Protein AF-A0A2M8P7I9-F1 (afdb_monomer_lite)

pLDDT: mean 74.94, std 17.81, range [36.69, 91.44]

Secondary structure (DSSP, 8-state):
--------------------EEE-TTSPPPEEESSSSSSSPEEEE--GGGGGS-BEEEEE-TTSSEEEEEESGGGTT-EEEGGGEEETT--GGGSEEPPGGGSP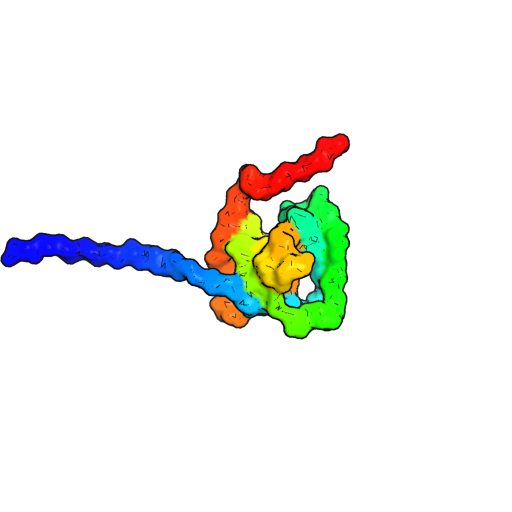P----

Sequence (109 aa):
RGEDGQDFREERRLEVSEPACQLRGDQPNPTLYDGPGTNYNALDVLDVSQRGAIYSPDRRDVSAQWVRLNAPEAHRGKWLSASALVCGGFTPDKLRSIEREQIPPTLNA

Radius of gyration: 17.28 Å; chains: 1; bounding box: 46×31×59 Å

Organism: NCBI:txid2364210

Foldseek 3Di:
DDDDPPPPPPPCLPLDDQFWKFFDPPDAFWFKFLFDDDQTDGDDTHDPVRRPFTWGFQEAAPVLQKTATCPPVVRHNIITGQVRIDTDVDRSVSHHHDYPVNTDDPPDD

Structure (mmCIF, N/CA/C/O backbone):
data_AF-A0A2M8P7I9-F1
#
_entry.id   AF-A0A2M8P7I9-F1
#
loop_
_atom_site.group_PDB
_atom_site.id
_atom_site.type_symbol
_atom_site.label_atom_id
_atom_site.label_alt_id
_atom_site.label_comp_id
_atom_site.label_asym_id
_atom_site.label_entity_id
_atom_site.label_seq_id
_atom_site.pdbx_PDB_ins_code
_atom_site.Cartn_x
_atom_site.Cartn_y
_atom_site.Cartn_z
_atom_site.occupancy
_atom_site.B_iso_or_equiv
_atom_site.auth_seq_id
_atom_site.auth_comp_id
_atom_site.auth_asym_id
_atom_site.auth_atom_id
_atom_site.pdbx_PDB_model_num
ATOM 1 N N . ARG A 1 1 ? -27.680 11.847 47.009 1.00 46.75 1 ARG A N 1
ATOM 2 C CA . ARG A 1 1 ? -27.520 12.759 45.856 1.00 46.75 1 ARG A CA 1
ATOM 3 C C . ARG A 1 1 ? -26.026 13.027 45.727 1.00 46.75 1 ARG A C 1
ATOM 5 O O . ARG A 1 1 ? -25.555 13.952 46.359 1.00 46.75 1 ARG A O 1
ATOM 12 N N . GLY A 1 2 ? -25.317 12.131 45.042 1.00 39.50 2 GLY A N 1
ATOM 13 C CA . GLY A 1 2 ? -23.975 12.339 44.484 1.00 39.50 2 GLY A CA 1
ATOM 14 C C . GLY A 1 2 ? -24.149 12.164 42.972 1.00 39.50 2 GLY A C 1
ATOM 15 O O . GLY A 1 2 ? -24.943 11.315 42.567 1.00 39.50 2 GLY A O 1
ATOM 16 N N . GLU A 1 3 ? -23.822 13.167 42.168 1.00 45.88 3 GLU A N 1
ATOM 17 C CA . GLU A 1 3 ? -22.468 13.521 41.711 1.00 45.88 3 GLU A CA 1
ATOM 18 C C . GLU A 1 3 ? -22.027 12.585 40.578 1.00 45.88 3 GLU A C 1
ATOM 20 O O . GLU A 1 3 ? -21.831 11.387 40.756 1.00 45.88 3 GLU A O 1
ATOM 25 N N . ASP A 1 4 ? -21.976 13.209 39.398 1.00 46.97 4 ASP A N 1
ATOM 26 C CA . ASP A 1 4 ? -21.163 12.854 38.240 1.00 46.97 4 ASP A CA 1
ATOM 27 C C . ASP A 1 4 ? -21.539 11.602 37.446 1.00 46.97 4 ASP A C 1
ATOM 29 O O . ASP A 1 4 ? -20.774 10.658 37.276 1.00 46.97 4 ASP A O 1
ATOM 33 N N . GLY A 1 5 ? -22.694 11.708 36.782 1.00 44.00 5 GLY A N 1
ATOM 34 C CA . GLY A 1 5 ? -22.953 11.065 35.490 1.00 44.00 5 GLY A CA 1
ATOM 35 C C . GLY A 1 5 ? -22.124 11.694 34.365 1.00 44.00 5 GLY A C 1
ATOM 36 O O . GLY A 1 5 ? -22.679 12.151 33.366 1.00 44.00 5 GLY A O 1
ATOM 37 N N . GLN A 1 6 ? -20.802 11.758 34.536 1.00 45.22 6 GLN A N 1
ATOM 38 C CA . GLN A 1 6 ? -19.899 11.939 33.409 1.00 45.22 6 GLN A CA 1
ATOM 39 C C . GLN A 1 6 ? -19.873 10.605 32.677 1.00 45.22 6 GLN A C 1
ATOM 41 O O . GLN A 1 6 ? -19.114 9.696 33.002 1.00 45.22 6 GLN A O 1
ATOM 46 N N . ASP A 1 7 ? -20.788 10.493 31.717 1.00 44.19 7 ASP A N 1
ATOM 47 C CA . ASP A 1 7 ? -20.676 9.591 30.587 1.00 44.19 7 ASP A CA 1
ATOM 48 C C . ASP A 1 7 ? -19.282 9.846 30.007 1.00 44.19 7 ASP A C 1
ATOM 50 O O . ASP A 1 7 ? -19.049 10.817 29.279 1.00 44.19 7 ASP A O 1
ATOM 54 N N . PHE A 1 8 ? -18.318 9.023 30.420 1.00 42.69 8 PHE A N 1
ATOM 55 C CA . PHE A 1 8 ? -17.066 8.873 29.716 1.00 42.69 8 PHE A CA 1
ATOM 56 C C . PHE A 1 8 ? -17.477 8.376 28.335 1.00 42.69 8 PHE A C 1
ATOM 58 O O . PHE A 1 8 ? -17.550 7.179 28.061 1.00 42.69 8 PHE A O 1
ATOM 65 N N . ARG A 1 9 ? -17.737 9.335 27.443 1.00 44.12 9 ARG A N 1
ATOM 66 C CA . ARG A 1 9 ? -17.493 9.235 26.014 1.00 44.12 9 ARG A CA 1
ATOM 67 C C . ARG A 1 9 ? -15.987 9.038 25.879 1.00 44.12 9 ARG A C 1
ATOM 69 O O . ARG A 1 9 ? -15.249 9.883 25.393 1.00 44.12 9 ARG A O 1
ATOM 76 N N . GLU A 1 10 ? -15.529 7.899 26.378 1.00 42.00 10 GLU A N 1
ATOM 77 C CA . GLU A 1 10 ? -14.373 7.216 25.879 1.00 42.00 10 GLU A CA 1
ATOM 78 C C . GLU A 1 10 ? -14.768 6.982 24.430 1.00 42.00 10 GLU A C 1
ATOM 80 O O . GLU A 1 10 ? -15.523 6.070 24.080 1.00 42.00 10 GLU A O 1
ATOM 85 N N . GLU A 1 11 ? -14.381 7.938 23.589 1.00 38.34 11 GLU A N 1
ATOM 86 C CA . GLU A 1 11 ? -14.095 7.684 22.204 1.00 38.34 11 GLU A CA 1
ATOM 87 C C . GLU A 1 11 ? -13.212 6.444 22.245 1.00 38.34 11 GLU A C 1
ATOM 89 O O . GLU A 1 11 ? -11.989 6.531 22.343 1.00 38.34 11 GLU A O 1
ATOM 94 N N . ARG A 1 12 ? -13.843 5.262 22.199 1.00 41.03 12 ARG A N 1
ATOM 95 C CA . ARG A 1 12 ? -13.253 4.048 21.674 1.00 41.03 12 ARG A CA 1
ATOM 96 C C . ARG A 1 12 ? -12.968 4.391 20.226 1.00 41.03 12 ARG A C 1
ATOM 98 O O . ARG A 1 12 ? -13.660 3.965 19.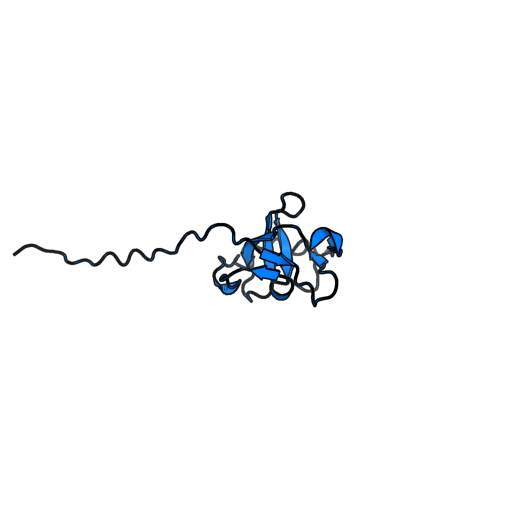302 1.00 41.03 12 ARG A O 1
ATOM 105 N N . ARG A 1 13 ? -11.945 5.222 20.043 1.00 44.12 13 ARG A N 1
ATOM 106 C CA . ARG A 1 13 ? -11.091 5.312 18.888 1.00 44.12 13 ARG A CA 1
ATOM 107 C C . ARG A 1 13 ? -10.441 3.953 18.879 1.00 44.12 13 ARG A C 1
ATOM 109 O O . ARG A 1 13 ? -9.375 3.738 19.434 1.00 44.12 13 ARG A O 1
ATOM 116 N N . LEU A 1 14 ? -11.257 3.021 18.419 1.00 42.91 14 LEU A N 1
ATOM 117 C CA . LEU A 1 14 ? -11.020 1.612 18.327 1.00 42.91 14 LEU A CA 1
ATOM 118 C C . LEU A 1 14 ? -9.660 1.574 17.638 1.00 42.91 14 LEU A C 1
ATOM 120 O O . LEU A 1 14 ? -9.533 2.044 16.505 1.00 42.91 14 LEU A O 1
ATOM 124 N N . GLU A 1 15 ? -8.626 1.198 18.392 1.00 43.16 15 GLU A N 1
ATOM 125 C CA . GLU A 1 15 ? -7.315 0.839 17.871 1.00 43.16 15 GLU A CA 1
ATOM 126 C C . GLU A 1 15 ? -7.587 -0.357 16.961 1.00 43.16 15 GLU A C 1
ATOM 128 O O . GLU A 1 15 ? -7.510 -1.517 17.360 1.00 43.16 15 GLU A O 1
ATOM 133 N N . VAL A 1 16 ? -8.109 -0.077 15.766 1.00 49.09 16 VAL A N 1
ATOM 134 C CA . VAL A 1 16 ? -8.518 -1.082 14.800 1.00 49.09 16 VAL A CA 1
ATOM 135 C C . VAL A 1 16 ? -7.225 -1.646 14.265 1.00 49.09 16 VAL A C 1
ATOM 137 O O . VAL A 1 16 ? -6.602 -1.081 13.371 1.00 49.09 16 VAL A O 1
ATOM 140 N N . SER A 1 17 ? -6.806 -2.719 14.936 1.00 56.69 17 SER A N 1
ATOM 141 C CA . SER A 1 17 ? -6.475 -4.013 14.347 1.00 56.69 17 SER A CA 1
ATOM 142 C C . SER A 1 17 ? -6.187 -3.879 12.862 1.00 56.69 17 SER A C 1
ATOM 144 O O . SER A 1 17 ? -7.115 -3.790 12.061 1.00 56.69 17 SER A O 1
ATOM 146 N N . GLU A 1 18 ? -4.897 -3.823 12.554 1.00 69.44 18 GLU A N 1
ATOM 147 C CA . GLU A 1 18 ? -4.290 -3.928 11.231 1.00 69.44 18 GLU A CA 1
ATOM 148 C C . GLU A 1 18 ? -5.226 -4.620 10.220 1.00 69.44 18 GLU A C 1
ATOM 150 O O . GLU A 1 18 ? -5.329 -5.851 10.216 1.00 69.44 18 GLU A O 1
ATOM 155 N N . PRO A 1 19 ? -5.978 -3.854 9.410 1.00 82.81 19 PRO A N 1
ATOM 156 C CA . PRO A 1 19 ? -7.052 -4.404 8.600 1.00 82.81 19 PRO A CA 1
ATOM 157 C C . PRO A 1 19 ? -6.478 -5.381 7.585 1.00 82.81 19 PRO A C 1
ATOM 159 O O . PRO A 1 19 ? -5.605 -5.020 6.809 1.00 82.81 19 PRO A O 1
ATOM 162 N N . ALA A 1 20 ? -6.988 -6.608 7.561 1.00 88.69 20 ALA A N 1
ATOM 163 C CA . ALA A 1 20 ? -6.601 -7.581 6.551 1.00 88.69 20 ALA A CA 1
ATOM 164 C C . ALA A 1 20 ? -7.261 -7.219 5.212 1.00 88.69 20 ALA A C 1
ATOM 166 O O . ALA A 1 20 ? -8.475 -7.366 5.033 1.00 88.69 20 ALA A O 1
ATOM 167 N N . CYS A 1 21 ? -6.457 -6.727 4.277 1.00 90.38 21 CYS A N 1
ATOM 168 C CA . CYS A 1 21 ? -6.864 -6.396 2.921 1.00 90.38 21 CYS A CA 1
ATOM 169 C C . CYS A 1 21 ? -6.245 -7.367 1.914 1.00 90.38 21 CYS A C 1
ATOM 171 O O . CYS A 1 21 ? -5.232 -8.012 2.172 1.00 90.38 21 CYS A O 1
ATOM 173 N N . GLN A 1 22 ? -6.844 -7.441 0.736 1.00 91.38 22 GLN A N 1
ATOM 174 C CA . GLN A 1 22 ? -6.305 -8.162 -0.413 1.00 91.38 22 GLN A CA 1
ATOM 175 C C . GLN A 1 22 ? -6.178 -7.203 -1.590 1.00 91.38 22 GLN A C 1
ATOM 177 O O . GLN A 1 22 ? -6.879 -6.189 -1.650 1.00 91.38 22 GLN A O 1
ATOM 182 N N . LEU A 1 23 ? -5.299 -7.521 -2.539 1.00 90.50 23 LEU A N 1
ATOM 183 C CA . LEU A 1 23 ? -5.252 -6.779 -3.795 1.00 90.50 23 LEU A CA 1
ATOM 184 C C . LEU A 1 23 ? -6.544 -7.018 -4.580 1.00 90.50 23 LEU A C 1
ATOM 186 O O . LEU A 1 23 ? -7.018 -8.152 -4.691 1.00 90.50 23 LEU A O 1
ATOM 190 N N . ARG A 1 24 ? -7.101 -5.960 -5.168 1.00 88.12 24 ARG A N 1
ATOM 191 C CA . ARG A 1 24 ? -8.259 -6.083 -6.053 1.00 88.12 24 ARG A CA 1
ATOM 192 C C . ARG A 1 24 ? -7.901 -6.888 -7.299 1.00 88.12 24 ARG A C 1
ATOM 194 O O . ARG A 1 24 ? -6.969 -6.562 -8.030 1.00 88.12 24 ARG A O 1
ATOM 201 N N . GLY A 1 25 ? -8.676 -7.941 -7.553 1.00 82.56 25 GLY A N 1
ATOM 202 C CA . GLY A 1 25 ? -8.466 -8.836 -8.691 1.00 82.56 25 GLY A CA 1
ATOM 203 C C . GLY A 1 25 ? -8.846 -8.229 -10.047 1.00 82.56 25 GLY A C 1
ATOM 204 O O . GLY A 1 25 ? -8.356 -8.686 -11.078 1.00 82.56 25 GLY A O 1
ATOM 205 N N . ASP A 1 26 ? -9.694 -7.202 -10.058 1.00 82.75 26 ASP A N 1
ATOM 206 C CA . ASP A 1 26 ? -10.185 -6.530 -11.266 1.00 82.75 26 ASP A CA 1
ATOM 207 C C . ASP A 1 26 ? -9.266 -5.407 -11.777 1.00 82.75 26 ASP A C 1
ATOM 209 O O . ASP A 1 26 ? -9.481 -4.894 -12.874 1.00 82.75 26 ASP A O 1
ATOM 213 N N . GLN A 1 27 ? -8.234 -5.031 -11.016 1.00 76.00 27 GLN A N 1
ATOM 214 C CA . GLN A 1 27 ? -7.334 -3.929 -11.363 1.00 76.00 27 GLN A CA 1
ATOM 215 C C . GLN A 1 27 ? -6.015 -4.417 -11.986 1.00 76.00 27 GLN A C 1
ATOM 217 O O . GLN A 1 27 ? -5.603 -5.559 -11.748 1.00 76.00 27 GLN A O 1
ATOM 222 N N . PRO A 1 28 ? -5.333 -3.578 -12.794 1.00 79.94 28 PRO A N 1
ATOM 223 C CA . PRO A 1 28 ? -3.954 -3.846 -13.198 1.00 79.94 28 PRO A CA 1
ATOM 224 C C . PRO A 1 28 ? -3.048 -4.012 -11.970 1.00 79.94 28 PRO A C 1
ATOM 226 O O . PRO A 1 28 ? -3.364 -3.522 -10.885 1.00 79.94 28 PRO A O 1
ATOM 229 N N . ASN A 1 29 ? -1.928 -4.714 -12.151 1.00 85.44 29 ASN A N 1
ATOM 230 C CA . ASN A 1 29 ? -0.949 -4.972 -11.094 1.00 85.44 29 ASN A CA 1
ATOM 231 C C . ASN A 1 29 ? -0.560 -3.664 -10.386 1.00 85.44 29 ASN A C 1
ATOM 233 O O . ASN A 1 29 ? -0.051 -2.756 -11.050 1.00 85.44 29 ASN A O 1
ATOM 237 N N . PRO A 1 30 ? -0.826 -3.530 -9.077 1.00 88.81 30 PRO A N 1
ATOM 238 C CA . PRO A 1 30 ? -0.624 -2.265 -8.405 1.00 88.81 30 PRO A CA 1
ATOM 239 C C . PRO A 1 30 ? 0.853 -2.052 -8.068 1.00 88.81 30 PRO A C 1
ATOM 241 O O . PRO A 1 30 ? 1.573 -2.979 -7.700 1.00 88.81 30 PRO A O 1
ATOM 244 N N . THR A 1 31 ? 1.298 -0.807 -8.187 1.00 90.12 31 THR A N 1
ATOM 245 C CA . THR A 1 31 ? 2.689 -0.412 -7.948 1.00 90.12 31 THR A CA 1
ATOM 246 C C . THR A 1 31 ? 2.895 -0.014 -6.488 1.00 90.12 31 THR A C 1
ATOM 248 O O . THR A 1 31 ? 2.083 0.719 -5.919 1.00 90.12 31 THR A O 1
ATOM 251 N N . LEU A 1 32 ? 3.991 -0.476 -5.891 1.00 90.44 32 LEU A N 1
ATOM 252 C CA . LEU A 1 32 ? 4.489 -0.017 -4.600 1.00 90.44 32 LEU A CA 1
ATOM 253 C C . LEU A 1 32 ? 5.363 1.221 -4.770 1.00 90.44 32 LEU A C 1
ATOM 255 O O . LEU A 1 32 ? 6.233 1.274 -5.640 1.00 90.44 32 LEU A O 1
ATOM 259 N N . TYR A 1 33 ? 5.183 2.176 -3.869 1.00 89.81 33 TYR A N 1
ATOM 260 C CA . TYR A 1 33 ? 5.920 3.434 -3.847 1.00 89.81 33 TYR A CA 1
ATOM 261 C C . TYR A 1 33 ? 6.650 3.612 -2.519 1.00 89.81 33 TYR A C 1
ATOM 263 O O . TYR A 1 33 ? 6.269 3.040 -1.490 1.00 89.81 33 TYR A O 1
ATOM 271 N N . ASP A 1 34 ? 7.703 4.427 -2.519 1.00 86.31 34 ASP A N 1
ATOM 272 C CA . ASP A 1 34 ? 8.373 4.835 -1.283 1.00 86.31 34 ASP A CA 1
ATOM 273 C C . ASP A 1 34 ? 7.589 5.909 -0.498 1.00 86.31 34 ASP A C 1
ATOM 275 O O . ASP A 1 34 ? 7.743 6.006 0.721 1.00 86.31 34 ASP A O 1
ATOM 279 N N . GLY A 1 35 ? 6.675 6.629 -1.162 1.00 82.12 35 GLY A N 1
ATOM 280 C CA . GLY A 1 35 ? 5.820 7.675 -0.592 1.00 82.12 35 GLY A CA 1
ATOM 281 C C . GLY A 1 35 ? 4.540 7.919 -1.413 1.00 82.12 35 GLY A C 1
ATOM 282 O O . GLY A 1 35 ? 4.422 7.413 -2.529 1.00 82.12 35 GLY A O 1
ATOM 283 N N . PRO A 1 36 ? 3.555 8.674 -0.888 1.00 72.75 36 PRO A N 1
ATOM 284 C CA . PRO A 1 36 ? 2.314 8.985 -1.598 1.00 72.75 36 PRO A CA 1
ATOM 285 C C . PRO A 1 36 ? 2.489 10.175 -2.560 1.00 72.75 36 PRO A C 1
ATOM 287 O O . PRO A 1 36 ? 2.885 11.255 -2.135 1.00 72.75 36 PRO A O 1
ATOM 290 N N . GLY A 1 37 ? 2.143 10.032 -3.845 1.00 60.94 37 GLY A N 1
ATOM 291 C CA . GLY A 1 37 ? 2.141 11.142 -4.817 1.00 60.94 37 GLY A CA 1
ATOM 292 C C . GLY A 1 37 ? 2.751 10.800 -6.183 1.00 60.94 37 GLY A C 1
ATOM 293 O O . GLY A 1 37 ? 3.081 9.654 -6.456 1.00 60.94 37 GLY A O 1
ATOM 294 N N . THR A 1 38 ? 2.893 11.804 -7.057 1.00 52.69 38 THR A N 1
ATOM 295 C CA . THR A 1 38 ? 3.344 11.662 -8.462 1.00 52.69 38 THR A CA 1
ATOM 296 C C . THR A 1 38 ? 4.863 11.703 -8.679 1.00 52.69 38 THR A C 1
ATOM 298 O O . THR A 1 38 ? 5.305 11.365 -9.771 1.00 52.69 38 THR A O 1
ATOM 301 N N . ASN A 1 39 ? 5.657 12.103 -7.677 1.00 62.50 39 ASN A N 1
ATOM 302 C CA . ASN A 1 39 ? 7.119 12.287 -7.785 1.00 62.50 39 ASN A CA 1
ATOM 303 C C . ASN A 1 39 ? 7.940 11.275 -6.956 1.00 62.50 39 ASN A C 1
ATOM 305 O O . ASN A 1 39 ? 9.127 11.492 -6.725 1.00 62.50 39 ASN A O 1
ATOM 309 N N . TYR A 1 40 ? 7.317 10.195 -6.481 1.00 65.88 40 TYR A N 1
ATOM 310 C CA . TYR A 1 40 ? 7.989 9.145 -5.710 1.00 65.88 40 TYR A CA 1
ATOM 311 C C . TYR A 1 40 ? 8.434 7.992 -6.612 1.00 65.88 40 TYR A C 1
ATOM 313 O O . TYR A 1 40 ? 7.824 7.723 -7.649 1.00 65.88 40 TYR A O 1
ATOM 321 N N . ASN A 1 41 ? 9.502 7.304 -6.214 1.00 78.62 41 ASN A N 1
ATOM 322 C CA . ASN A 1 41 ? 10.058 6.207 -6.988 1.00 78.62 41 ASN A CA 1
ATOM 323 C C . ASN A 1 41 ? 9.115 5.004 -6.907 1.00 78.62 41 ASN A C 1
ATOM 325 O O . ASN A 1 41 ? 8.800 4.503 -5.824 1.00 78.62 41 ASN A O 1
ATOM 329 N N . ALA A 1 42 ? 8.687 4.517 -8.071 1.00 85.81 42 ALA A N 1
ATOM 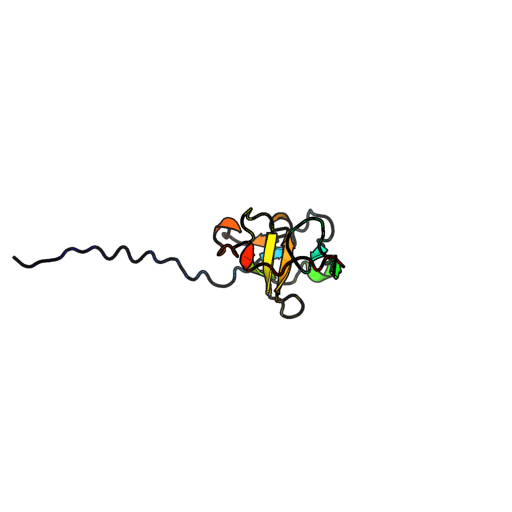330 C CA . ALA A 1 42 ? 8.104 3.190 -8.168 1.00 85.81 42 ALA A CA 1
ATOM 331 C C . ALA A 1 42 ? 9.171 2.179 -7.732 1.00 85.81 42 ALA A C 1
ATOM 333 O O . ALA A 1 42 ? 10.256 2.124 -8.310 1.00 85.81 42 ALA A O 1
ATOM 334 N N . LEU A 1 43 ? 8.876 1.423 -6.680 1.00 87.50 43 LEU A N 1
ATOM 335 C CA . LEU A 1 43 ? 9.803 0.449 -6.118 1.00 87.50 43 LEU A CA 1
ATOM 336 C C . LEU A 1 43 ? 9.603 -0.923 -6.740 1.00 87.50 43 LEU A C 1
ATOM 338 O O . LEU A 1 43 ? 10.577 -1.606 -7.038 1.00 87.50 43 LEU A O 1
ATOM 342 N N . ASP A 1 44 ? 8.343 -1.327 -6.888 1.00 87.62 44 ASP A N 1
ATOM 343 C CA . ASP A 1 44 ? 7.989 -2.659 -7.357 1.00 87.62 44 ASP A CA 1
ATOM 344 C C . ASP A 1 44 ? 6.552 -2.700 -7.888 1.00 87.62 44 ASP A C 1
ATOM 346 O O . ASP A 1 44 ? 5.741 -1.827 -7.572 1.00 87.62 44 ASP A O 1
ATOM 350 N N . VAL A 1 45 ? 6.222 -3.721 -8.675 1.00 89.44 45 VAL A N 1
ATOM 351 C CA . VAL A 1 45 ? 4.871 -3.965 -9.194 1.00 89.44 45 VAL A CA 1
ATOM 352 C C . VAL A 1 45 ? 4.373 -5.298 -8.651 1.00 89.44 45 VAL A C 1
ATOM 354 O O . VAL A 1 45 ? 4.941 -6.345 -8.942 1.00 89.44 45 VAL A O 1
ATOM 357 N N . LEU A 1 46 ? 3.279 -5.268 -7.889 1.00 88.50 46 LEU A N 1
ATOM 358 C CA . LEU A 1 46 ? 2.692 -6.459 -7.282 1.00 88.50 46 LEU A CA 1
ATOM 359 C C . LEU A 1 46 ? 1.944 -7.272 -8.339 1.00 88.50 46 LEU A C 1
ATOM 361 O O . LEU A 1 46 ? 0.879 -6.875 -8.814 1.00 88.50 46 LEU A O 1
ATOM 365 N N . ASP A 1 47 ? 2.508 -8.409 -8.729 1.00 84.06 47 ASP A N 1
ATOM 366 C CA . ASP A 1 47 ? 1.936 -9.263 -9.763 1.00 84.06 47 ASP A CA 1
ATOM 367 C C . ASP A 1 47 ? 0.788 -10.156 -9.251 1.00 84.06 47 ASP A C 1
ATOM 369 O O . ASP A 1 47 ? 0.381 -10.133 -8.087 1.00 84.06 47 ASP A O 1
ATOM 373 N N . VAL A 1 48 ? 0.233 -10.970 -10.151 1.00 76.81 48 VAL A N 1
ATOM 374 C CA . VAL A 1 48 ? -0.912 -11.847 -9.865 1.00 76.81 48 VAL A CA 1
ATOM 375 C C . VAL A 1 48 ? -0.654 -12.847 -8.735 1.00 76.81 48 VAL A C 1
ATOM 377 O O . VAL A 1 48 ? -1.596 -13.182 -8.017 1.00 76.81 48 VAL A O 1
ATOM 380 N N . SER A 1 49 ? 0.592 -13.292 -8.536 1.00 82.12 49 SER A N 1
ATOM 381 C CA . SER A 1 49 ? 0.972 -14.210 -7.454 1.00 82.12 49 SER A CA 1
ATOM 382 C C . SER A 1 49 ? 0.778 -13.589 -6.068 1.00 82.12 49 SER A C 1
ATOM 384 O O . SER A 1 49 ? 0.479 -14.292 -5.104 1.00 82.12 49 SER A O 1
ATOM 386 N N . GLN A 1 50 ? 0.863 -12.262 -5.981 1.00 83.06 50 GLN A N 1
ATOM 387 C CA . GLN A 1 50 ? 0.750 -11.505 -4.741 1.00 83.06 50 GLN A CA 1
ATOM 388 C C . GLN A 1 50 ? -0.706 -11.271 -4.306 1.00 83.06 50 GLN A C 1
ATOM 390 O O . GLN A 1 50 ? -0.968 -10.922 -3.159 1.00 83.06 50 GLN A O 1
ATOM 395 N N . ARG A 1 51 ? -1.696 -11.516 -5.176 1.00 79.88 51 ARG A N 1
ATOM 396 C CA . ARG A 1 51 ? -3.124 -11.271 -4.873 1.00 79.88 51 ARG A CA 1
ATOM 397 C C . ARG A 1 51 ? -3.689 -12.160 -3.762 1.00 79.88 51 ARG A C 1
ATOM 399 O O . ARG A 1 51 ? -4.682 -11.792 -3.142 1.00 79.88 51 ARG A O 1
ATOM 406 N N . GLY A 1 52 ? -3.070 -13.314 -3.513 1.00 81.00 52 GLY A N 1
ATOM 407 C CA . GLY A 1 52 ? -3.429 -14.205 -2.405 1.00 81.00 52 GLY A CA 1
ATOM 408 C C . GLY A 1 52 ? -2.862 -13.776 -1.048 1.00 81.00 52 GLY A C 1
ATOM 409 O O . GLY A 1 52 ? -3.255 -14.340 -0.029 1.00 81.00 52 GLY A O 1
ATOM 410 N N . ALA A 1 53 ? -1.947 -12.802 -1.020 1.00 87.31 53 ALA A N 1
ATOM 411 C CA . ALA A 1 53 ? -1.345 -12.314 0.212 1.00 87.31 53 ALA A CA 1
ATOM 412 C C . ALA A 1 53 ? -2.291 -11.381 0.983 1.00 87.31 53 ALA A C 1
ATOM 414 O O . ALA A 1 53 ? -3.197 -10.757 0.423 1.00 87.31 53 ALA A O 1
ATOM 415 N N . ILE A 1 54 ? -2.050 -11.283 2.292 1.00 89.88 54 ILE A N 1
ATOM 416 C CA . ILE A 1 54 ? -2.733 -10.334 3.169 1.00 89.88 54 ILE A CA 1
ATOM 417 C C . ILE A 1 54 ? -1.894 -9.063 3.246 1.00 89.88 54 ILE A C 1
ATOM 419 O O . ILE A 1 54 ? -0.725 -9.092 3.635 1.00 89.88 54 ILE A O 1
ATOM 423 N N . TYR A 1 55 ? -2.527 -7.951 2.902 1.00 91.25 55 TYR A N 1
ATOM 424 C CA . TYR A 1 55 ? -1.984 -6.608 3.000 1.00 91.25 55 TYR A CA 1
ATOM 425 C C . TYR A 1 55 ? -2.648 -5.897 4.159 1.00 91.25 55 TYR A C 1
ATOM 427 O O . TYR A 1 55 ? -3.864 -5.733 4.148 1.00 91.25 55 TYR A O 1
ATOM 435 N N . SER A 1 56 ? -1.862 -5.431 5.121 1.00 91.44 56 SER A N 1
ATOM 436 C CA . SER A 1 56 ? -2.410 -4.695 6.257 1.00 91.44 56 SER A CA 1
ATOM 437 C C . SER A 1 56 ? -1.894 -3.271 6.270 1.00 91.44 56 SER A C 1
ATOM 439 O O . SER A 1 56 ? -0.729 -3.073 6.612 1.00 91.44 56 SER A O 1
ATOM 441 N N . PRO A 1 57 ? -2.702 -2.270 5.882 1.00 90.56 57 PRO A N 1
ATOM 442 C CA . PRO A 1 57 ? -2.304 -0.880 5.994 1.00 90.56 57 PRO A CA 1
ATOM 443 C C . PRO A 1 57 ? -2.416 -0.364 7.432 1.00 90.56 57 PRO A C 1
ATOM 445 O O . PRO A 1 57 ? -3.411 -0.616 8.103 1.00 90.56 57 PRO A O 1
ATOM 448 N N . ASP A 1 58 ? -1.426 0.396 7.903 1.00 88.31 58 ASP A N 1
ATOM 449 C CA . ASP A 1 58 ? -1.452 1.004 9.243 1.00 88.31 58 ASP A CA 1
ATOM 450 C C . ASP A 1 58 ? -1.821 2.488 9.227 1.00 88.31 58 ASP A C 1
ATOM 452 O O . ASP A 1 58 ? -2.329 3.032 10.211 1.00 88.31 58 ASP A O 1
ATOM 456 N N . ARG A 1 59 ? -1.560 3.165 8.109 1.00 88.12 59 ARG A N 1
ATOM 457 C CA . ARG A 1 59 ? -1.739 4.611 7.984 1.00 88.12 59 ARG A CA 1
ATOM 458 C C . ARG A 1 59 ? -2.169 5.017 6.586 1.00 88.12 59 ARG A C 1
ATOM 460 O O . ARG A 1 59 ? -2.069 4.236 5.644 1.00 88.12 59 ARG A O 1
ATOM 467 N N . ARG A 1 60 ? -2.621 6.261 6.456 1.00 87.88 60 ARG A N 1
ATOM 468 C CA . ARG A 1 60 ? -2.990 6.872 5.175 1.00 87.88 60 ARG A CA 1
ATOM 469 C C . ARG A 1 60 ? -2.365 8.240 4.983 1.00 87.88 60 ARG A C 1
ATOM 471 O O . ARG A 1 60 ? -1.913 8.857 5.945 1.00 87.88 60 ARG A O 1
ATOM 478 N N . ASP A 1 61 ? -2.389 8.727 3.752 1.00 85.44 61 ASP A N 1
ATOM 479 C CA . ASP A 1 61 ? -2.142 10.137 3.478 1.00 85.44 61 ASP A CA 1
ATOM 480 C C . ASP A 1 61 ? -3.391 10.984 3.790 1.00 85.44 61 ASP A C 1
ATOM 482 O O . ASP A 1 61 ? -4.493 10.464 4.008 1.00 85.44 61 ASP A O 1
ATOM 486 N N . VAL A 1 62 ? -3.231 12.308 3.768 1.00 82.25 62 VAL A N 1
ATOM 487 C CA . VAL A 1 62 ? -4.302 13.274 4.061 1.00 82.25 62 VAL A CA 1
ATOM 488 C C . VAL A 1 62 ? -5.532 13.110 3.159 1.00 82.25 62 VAL A C 1
ATOM 490 O O . VAL A 1 62 ? -6.656 13.261 3.637 1.00 82.25 62 VAL A O 1
ATOM 493 N N . SER A 1 63 ? -5.342 12.724 1.894 1.00 83.38 63 SER A N 1
ATOM 494 C CA . SER A 1 63 ? -6.416 12.509 0.915 1.00 83.38 63 SER A CA 1
ATOM 495 C C . SER A 1 63 ? -7.109 11.146 1.024 1.00 83.38 63 SER A C 1
ATOM 497 O O . SER A 1 63 ? -8.127 10.937 0.369 1.00 83.38 63 SER A O 1
ATOM 499 N N . ALA A 1 64 ? -6.576 10.219 1.829 1.00 83.44 64 ALA A N 1
ATOM 500 C CA . ALA A 1 64 ? -6.999 8.815 1.901 1.00 83.44 64 ALA A CA 1
ATOM 501 C C . ALA A 1 64 ? -6.876 8.030 0.582 1.00 83.44 64 ALA A C 1
ATOM 503 O O . ALA A 1 64 ? -7.360 6.900 0.497 1.00 83.44 64 ALA A O 1
ATOM 504 N N . GLN A 1 65 ? -6.235 8.595 -0.443 1.00 87.12 65 GLN A N 1
ATOM 505 C CA . GLN A 1 65 ? -6.006 7.908 -1.714 1.00 87.12 65 GLN A CA 1
ATOM 506 C C . GLN A 1 65 ? -4.836 6.930 -1.629 1.00 87.12 65 GLN A C 1
ATOM 508 O O . GLN A 1 65 ? -4.756 5.998 -2.433 1.00 87.12 65 GLN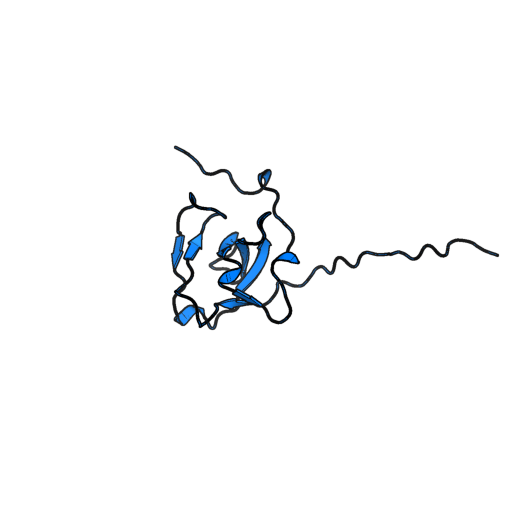 A O 1
ATOM 513 N N . TRP A 1 66 ? -3.960 7.117 -0.645 1.00 89.06 66 TRP A N 1
ATOM 514 C CA . TRP A 1 66 ? -2.782 6.304 -0.414 1.00 89.06 66 TRP A CA 1
ATOM 515 C C . TRP A 1 66 ? -2.777 5.743 0.996 1.00 89.06 66 TRP A C 1
ATOM 517 O O . TRP A 1 66 ? -3.096 6.434 1.967 1.00 89.06 66 TRP A O 1
ATOM 527 N N . VAL A 1 67 ? -2.356 4.490 1.104 1.00 90.38 67 VAL A N 1
ATOM 528 C CA . VAL A 1 67 ? -2.157 3.812 2.379 1.00 90.38 67 VAL A CA 1
ATOM 529 C C . VAL A 1 67 ? -0.727 3.326 2.506 1.00 90.38 67 VAL A C 1
ATOM 531 O O . VAL A 1 67 ? -0.108 2.913 1.525 1.00 90.38 67 VAL A O 1
ATOM 534 N N . ARG A 1 68 ? -0.214 3.366 3.731 1.00 90.81 68 ARG A N 1
ATOM 535 C CA . ARG A 1 68 ? 1.060 2.768 4.101 1.00 90.81 68 ARG A CA 1
ATOM 536 C C . ARG A 1 68 ? 0.818 1.359 4.605 1.00 90.81 68 ARG A C 1
ATOM 538 O O . ARG A 1 68 ? -0.055 1.152 5.444 1.00 90.81 68 ARG A O 1
ATOM 545 N N . LEU A 1 69 ? 1.591 0.414 4.094 1.00 91.19 69 LEU A N 1
ATOM 546 C CA . LEU A 1 69 ? 1.524 -0.991 4.459 1.00 91.19 69 LEU A CA 1
ATOM 547 C C . LEU A 1 69 ? 2.355 -1.267 5.715 1.00 91.19 69 LEU A C 1
ATOM 549 O O . LEU A 1 69 ? 3.495 -0.822 5.828 1.00 91.19 69 LEU A O 1
ATOM 553 N N . ASN A 1 70 ? 1.812 -2.065 6.627 1.00 89.88 70 ASN A N 1
ATOM 554 C CA . ASN A 1 70 ? 2.541 -2.711 7.717 1.00 89.88 70 ASN A CA 1
ATOM 555 C C . ASN A 1 70 ? 2.767 -4.210 7.472 1.00 89.88 70 ASN A C 1
ATOM 557 O O . ASN A 1 70 ? 3.770 -4.756 7.938 1.00 89.88 70 ASN A O 1
ATOM 561 N N . ALA A 1 71 ? 1.872 -4.847 6.710 1.00 89.94 71 ALA A N 1
ATOM 562 C CA . ALA A 1 71 ? 2.013 -6.216 6.225 1.00 89.94 71 ALA A CA 1
ATOM 563 C C . ALA A 1 71 ? 1.761 -6.301 4.703 1.00 89.94 71 ALA A C 1
ATOM 565 O O . ALA A 1 71 ? 0.968 -5.505 4.186 1.00 89.94 71 ALA A O 1
ATOM 566 N N . PRO A 1 72 ? 2.395 -7.259 3.996 1.00 90.44 72 PRO A N 1
ATOM 567 C CA . PRO A 1 72 ? 3.410 -8.192 4.503 1.00 90.44 72 PRO A CA 1
ATOM 568 C C . PRO A 1 72 ? 4.727 -7.477 4.854 1.00 90.44 72 PRO A C 1
ATOM 570 O O . PRO A 1 72 ? 4.969 -6.356 4.410 1.00 90.44 72 PRO A O 1
ATOM 573 N N . GLU A 1 73 ? 5.589 -8.115 5.655 1.00 89.25 73 GLU A N 1
ATOM 574 C CA . GLU A 1 73 ? 6.822 -7.485 6.165 1.00 89.25 73 GLU A CA 1
ATOM 575 C C . GLU A 1 73 ? 7.758 -7.002 5.043 1.00 89.25 73 GLU A C 1
ATOM 577 O O . GLU A 1 73 ? 8.346 -5.928 5.157 1.00 89.25 73 GLU A O 1
ATOM 582 N N . ALA A 1 74 ? 7.799 -7.718 3.913 1.00 89.06 74 ALA A N 1
ATOM 583 C CA . ALA A 1 74 ? 8.544 -7.325 2.713 1.00 89.06 74 ALA A CA 1
ATOM 584 C C . ALA A 1 74 ? 8.130 -5.951 2.145 1.00 89.06 74 ALA A C 1
ATOM 586 O O . ALA A 1 74 ? 8.892 -5.319 1.413 1.00 89.06 74 ALA A O 1
ATOM 587 N N . HIS A 1 75 ? 6.929 -5.475 2.477 1.00 90.69 75 HIS A N 1
ATOM 588 C CA . HIS A 1 75 ? 6.373 -4.206 2.012 1.00 90.69 75 HIS A CA 1
ATOM 589 C C . HIS A 1 75 ? 6.088 -3.236 3.163 1.00 90.69 75 HIS A C 1
ATOM 591 O O . HIS A 1 75 ? 5.441 -2.208 2.959 1.00 90.69 75 HIS A O 1
ATOM 597 N N . ARG A 1 76 ? 6.580 -3.523 4.375 1.00 89.56 76 ARG A N 1
ATOM 598 C CA . ARG A 1 76 ? 6.387 -2.642 5.528 1.00 89.56 76 ARG A CA 1
ATOM 599 C C . ARG A 1 76 ? 6.959 -1.250 5.241 1.00 89.56 76 ARG A C 1
ATOM 601 O O . ARG A 1 76 ? 8.079 -1.093 4.758 1.00 89.56 76 ARG A O 1
ATOM 608 N N . GLY A 1 77 ? 6.168 -0.227 5.545 1.00 87.88 77 GLY A N 1
ATOM 609 C CA . GLY A 1 77 ? 6.483 1.178 5.313 1.00 87.88 77 GLY A CA 1
ATOM 610 C C . GLY A 1 77 ? 6.301 1.647 3.868 1.00 87.88 77 GLY A C 1
ATOM 611 O O . GLY A 1 77 ? 6.470 2.839 3.618 1.00 87.88 77 GLY A O 1
ATOM 612 N N . LYS A 1 78 ? 5.957 0.756 2.928 1.00 90.50 78 LYS A N 1
ATOM 613 C CA . LYS A 1 78 ? 5.711 1.111 1.524 1.00 90.50 78 LYS A CA 1
ATOM 614 C C . LYS A 1 78 ? 4.294 1.619 1.325 1.00 90.50 78 LYS A C 1
ATOM 616 O O . LYS A 1 78 ? 3.400 1.335 2.122 1.00 90.50 78 LYS A O 1
ATOM 621 N N . TRP A 1 79 ? 4.103 2.360 0.246 1.00 91.00 79 TRP A N 1
ATOM 622 C CA . TRP A 1 79 ? 2.840 2.996 -0.080 1.00 91.00 79 TRP A CA 1
ATOM 623 C C . TRP A 1 79 ? 2.173 2.329 -1.267 1.00 91.00 79 TRP A C 1
ATOM 625 O O . TRP A 1 79 ? 2.823 1.938 -2.234 1.00 91.00 79 TRP A O 1
ATOM 635 N N . LEU A 1 80 ? 0.855 2.221 -1.178 1.00 90.56 80 LEU A N 1
ATOM 636 C CA . LEU A 1 80 ? 0.005 1.627 -2.194 1.00 90.56 80 LEU A CA 1
ATOM 637 C C . LEU A 1 80 ? -1.234 2.503 -2.371 1.00 90.56 80 LEU A C 1
ATOM 639 O O . LEU A 1 80 ? -1.698 3.136 -1.416 1.00 90.56 80 LEU A O 1
ATOM 643 N N . SER A 1 81 ? -1.796 2.532 -3.579 1.00 89.88 81 SER A N 1
ATOM 644 C CA . SER A 1 81 ? -3.099 3.166 -3.764 1.00 89.88 81 SER A CA 1
ATOM 645 C C . SER A 1 81 ? -4.133 2.447 -2.902 1.00 89.88 81 SER A C 1
ATOM 647 O O . SER A 1 81 ? -4.280 1.229 -2.981 1.00 89.88 81 SER A O 1
ATOM 649 N N . ALA A 1 82 ? -4.901 3.204 -2.122 1.00 89.38 82 ALA A N 1
ATOM 650 C CA . ALA A 1 82 ? -6.018 2.687 -1.340 1.00 89.38 82 ALA A CA 1
ATOM 651 C C . ALA A 1 82 ? -7.041 1.973 -2.236 1.00 89.38 82 ALA A C 1
ATOM 653 O O . ALA A 1 82 ? -7.661 0.993 -1.835 1.00 89.38 82 ALA A O 1
ATOM 654 N N . SER A 1 83 ? -7.173 2.440 -3.481 1.00 89.06 83 SER A N 1
ATOM 655 C CA . SER A 1 83 ? -8.027 1.811 -4.479 1.00 89.06 83 SER A CA 1
ATOM 656 C C . SER A 1 83 ? -7.509 0.440 -4.925 1.00 89.06 83 SER A C 1
ATOM 658 O O . SER A 1 83 ? -8.313 -0.372 -5.348 1.00 89.06 83 SER A O 1
ATOM 660 N N . ALA A 1 84 ? -6.230 0.107 -4.775 1.00 89.69 84 ALA A N 1
ATOM 661 C CA . ALA A 1 84 ? -5.735 -1.221 -5.130 1.00 89.69 84 ALA A CA 1
ATOM 662 C C . ALA A 1 84 ? -6.135 -2.309 -4.117 1.00 89.69 84 ALA A C 1
ATOM 664 O O . ALA A 1 84 ? -5.955 -3.493 -4.397 1.00 89.69 84 ALA A O 1
ATOM 665 N N . LEU A 1 85 ? -6.668 -1.927 -2.951 1.00 89.62 85 LEU A N 1
ATOM 666 C CA . LEU A 1 85 ? -7.013 -2.840 -1.868 1.00 89.62 85 LEU A CA 1
ATOM 667 C C . LEU A 1 85 ? -8.522 -3.008 -1.711 1.00 89.62 85 LEU A C 1
ATOM 669 O O . LEU A 1 85 ? -9.307 -2.075 -1.878 1.00 89.62 85 LEU A O 1
ATOM 673 N N . VAL A 1 86 ? -8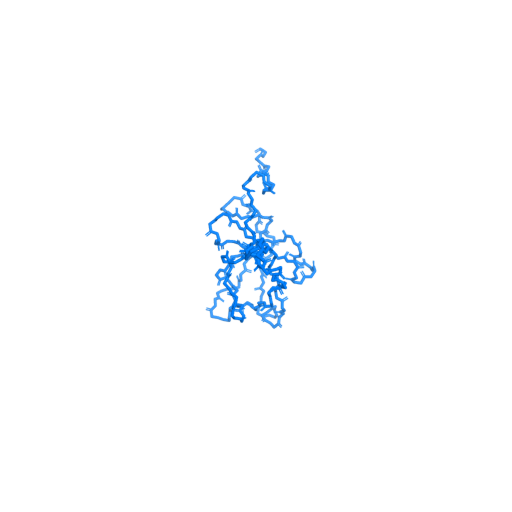.912 -4.212 -1.310 1.00 89.69 86 VAL A N 1
ATOM 674 C CA . VAL A 1 86 ? -10.228 -4.518 -0.759 1.00 89.69 86 VAL A CA 1
ATOM 675 C C . VAL A 1 86 ? -10.042 -5.040 0.661 1.00 89.69 86 VAL A C 1
ATOM 677 O O . VAL A 1 86 ? -9.354 -6.032 0.883 1.00 89.69 86 VAL A O 1
ATOM 680 N N . CYS A 1 87 ? -10.626 -4.347 1.634 1.00 86.38 87 CYS A N 1
ATOM 681 C CA . CYS A 1 87 ? -10.534 -4.694 3.049 1.00 86.38 87 CYS A CA 1
ATOM 682 C C . CYS A 1 87 ? -11.931 -5.082 3.546 1.00 86.38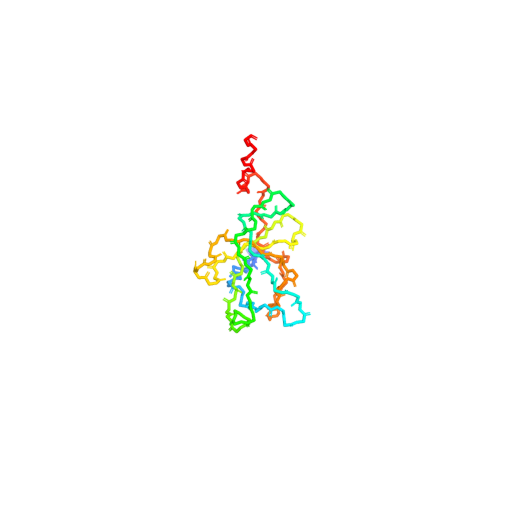 87 CYS A C 1
ATOM 684 O O . CYS A 1 87 ? -12.885 -4.317 3.382 1.00 86.38 87 CYS A O 1
ATOM 686 N N . GLY A 1 88 ? -12.083 -6.268 4.139 1.00 80.00 88 GLY A N 1
ATOM 687 C CA . GLY A 1 88 ? -13.385 -6.763 4.598 1.00 80.00 88 GLY A CA 1
ATOM 688 C C . GLY A 1 88 ? -13.981 -5.880 5.700 1.00 80.00 88 GLY A C 1
ATOM 689 O O . GLY A 1 88 ? -13.559 -5.956 6.848 1.00 80.00 88 GLY A O 1
ATOM 690 N N . GLY A 1 89 ? -14.954 -5.027 5.363 1.00 73.81 89 GLY A N 1
ATOM 691 C CA . GLY A 1 89 ? -15.644 -4.153 6.327 1.00 73.81 89 GLY A CA 1
ATOM 692 C C . GLY A 1 89 ? -14.834 -2.944 6.820 1.00 73.81 89 GLY A C 1
ATOM 693 O O . GLY A 1 89 ? -15.288 -2.210 7.706 1.00 73.81 89 GLY A O 1
ATOM 694 N N . PHE A 1 90 ? -13.657 -2.701 6.240 1.00 80.12 90 PHE A N 1
ATOM 695 C CA . PHE A 1 90 ? -12.784 -1.593 6.609 1.00 80.12 90 PHE A CA 1
ATOM 696 C C . PHE A 1 90 ? -12.622 -0.616 5.445 1.00 80.12 90 PHE A C 1
ATOM 698 O O . PHE A 1 90 ? -12.328 -1.008 4.320 1.00 80.12 90 PHE A O 1
ATOM 705 N N . THR A 1 91 ? -12.810 0.673 5.720 1.00 79.12 91 THR A N 1
ATOM 706 C CA . THR A 1 91 ? -12.568 1.738 4.748 1.00 79.12 91 THR A CA 1
ATOM 707 C C . THR A 1 91 ? -11.250 2.433 5.082 1.00 79.12 91 THR A C 1
ATOM 709 O O . THR A 1 91 ? -11.048 2.782 6.246 1.00 79.12 91 THR A O 1
ATOM 712 N N . PRO A 1 92 ? -10.373 2.689 4.093 1.00 75.44 92 PRO A N 1
ATOM 713 C CA . PRO A 1 92 ? -9.092 3.362 4.306 1.00 75.44 92 PRO A CA 1
ATOM 714 C C . PRO A 1 92 ? -9.188 4.669 5.098 1.00 75.44 92 PRO A C 1
ATOM 716 O O . PRO A 1 92 ? -8.281 4.966 5.859 1.00 75.44 92 PRO A O 1
ATOM 719 N N . ASP A 1 93 ? -10.296 5.412 4.996 1.00 77.69 93 ASP A N 1
ATOM 720 C CA . ASP A 1 93 ? -10.528 6.658 5.743 1.00 77.69 93 ASP A CA 1
ATOM 721 C C . ASP A 1 93 ? -10.468 6.499 7.275 1.00 77.69 93 ASP A C 1
ATOM 723 O O . ASP A 1 93 ? -10.083 7.432 7.976 1.00 77.69 93 ASP A O 1
ATOM 727 N N . LYS A 1 94 ? -10.758 5.294 7.788 1.00 80.50 94 LYS A N 1
ATOM 728 C CA . LYS A 1 94 ? -10.646 4.961 9.216 1.00 80.50 94 LYS A CA 1
ATOM 729 C C . LYS A 1 94 ? -9.193 4.860 9.696 1.00 80.50 94 LYS A C 1
ATOM 731 O O . LYS A 1 94 ? -8.966 4.823 10.904 1.00 80.50 94 LYS A O 1
ATOM 736 N N . LEU A 1 95 ? -8.213 4.794 8.788 1.00 82.56 95 LEU A N 1
ATOM 737 C CA . LEU A 1 95 ? -6.794 4.795 9.146 1.00 82.56 95 LEU A CA 1
ATOM 738 C C . LEU A 1 95 ? -6.369 6.166 9.652 1.00 82.56 95 LEU A C 1
ATOM 740 O O . LEU A 1 95 ? -6.817 7.210 9.173 1.00 82.56 95 LEU A O 1
ATOM 744 N N . ARG A 1 96 ? -5.412 6.160 10.581 1.00 82.69 96 ARG A N 1
ATOM 745 C CA . ARG A 1 96 ? -4.781 7.391 11.043 1.00 82.69 96 ARG A CA 1
ATOM 746 C C . ARG A 1 96 ? -4.041 8.053 9.879 1.00 82.69 96 ARG A C 1
ATOM 748 O O . ARG A 1 96 ? -3.172 7.442 9.253 1.00 82.69 96 ARG A O 1
ATOM 755 N N . SER A 1 97 ? -4.369 9.316 9.629 1.00 82.69 97 SER A N 1
ATOM 756 C CA . SER A 1 97 ? -3.639 10.149 8.676 1.00 82.69 97 SER A CA 1
ATOM 757 C C . SER A 1 97 ? -2.212 10.405 9.170 1.00 82.69 97 SER A C 1
ATOM 759 O O . SER A 1 97 ? -1.999 10.717 10.346 1.00 82.69 97 SER A O 1
ATOM 761 N N . ILE A 1 98 ? -1.237 10.266 8.275 1.00 77.94 98 ILE A N 1
ATOM 762 C CA . ILE A 1 98 ? 0.112 10.803 8.443 1.00 77.94 98 ILE A CA 1
ATOM 763 C C . ILE A 1 98 ? 0.047 12.254 7.985 1.00 77.94 98 ILE A C 1
ATOM 765 O O . ILE A 1 98 ? -0.263 12.532 6.825 1.00 77.94 98 ILE A O 1
ATOM 769 N N . GLU A 1 99 ? 0.320 13.182 8.899 1.00 67.44 99 GLU A N 1
ATOM 770 C CA . GLU A 1 99 ? 0.436 14.591 8.533 1.00 67.44 99 GLU A CA 1
ATOM 771 C C . GLU A 1 99 ? 1.555 14.761 7.508 1.00 67.44 99 GLU A C 1
ATOM 773 O O . GLU A 1 99 ? 2.580 14.086 7.581 1.00 67.44 99 GLU A O 1
ATOM 778 N N . ARG A 1 100 ? 1.362 15.657 6.537 1.00 61.03 100 ARG A N 1
ATOM 779 C CA . ARG A 1 100 ? 2.286 15.843 5.408 1.00 61.03 100 ARG A CA 1
ATOM 780 C C . ARG A 1 100 ? 3.732 16.107 5.849 1.00 61.03 100 ARG A C 1
ATOM 782 O O . ARG A 1 100 ? 4.653 15.737 5.138 1.00 61.03 100 ARG A O 1
ATOM 789 N N . GLU A 1 101 ? 3.922 16.687 7.029 1.00 53.38 101 GLU A N 1
ATOM 790 C CA . GLU A 1 101 ? 5.224 16.961 7.653 1.00 53.38 101 GLU A CA 1
ATOM 791 C C . GLU A 1 101 ? 5.948 15.697 8.156 1.00 53.38 101 GLU A C 1
ATOM 793 O O . GLU A 1 101 ? 7.159 15.708 8.352 1.00 53.38 101 GLU A O 1
ATOM 798 N N . GLN A 1 102 ? 5.216 14.598 8.351 1.00 59.31 102 GLN A N 1
ATOM 799 C CA . GLN A 1 102 ? 5.735 13.285 8.750 1.00 59.31 102 GLN A CA 1
ATOM 800 C C . GLN A 1 102 ? 5.938 12.346 7.549 1.00 59.31 102 GLN A C 1
ATOM 802 O O . GLN A 1 102 ? 6.454 11.238 7.712 1.00 59.31 102 GLN A O 1
ATOM 807 N N . ILE A 1 103 ? 5.515 12.760 6.349 1.00 62.34 103 ILE A N 1
ATOM 808 C CA . ILE A 1 103 ? 5.834 12.072 5.098 1.00 62.34 103 ILE A CA 1
ATOM 809 C C . ILE A 1 103 ? 7.239 12.539 4.704 1.00 62.34 103 ILE A C 1
ATOM 811 O O . ILE A 1 103 ? 7.437 13.748 4.564 1.00 62.34 103 ILE A O 1
ATOM 815 N N . PRO A 1 104 ? 8.228 11.634 4.563 1.00 55.81 104 PRO A N 1
ATOM 816 C CA . PRO A 1 104 ? 9.589 12.042 4.248 1.00 55.81 104 PRO A CA 1
ATOM 817 C C . PRO A 1 104 ? 9.599 12.917 2.982 1.00 55.81 104 PRO A C 1
ATOM 819 O O . PRO A 1 104 ? 8.933 12.577 1.993 1.00 55.81 104 PRO A O 1
ATOM 822 N N . PRO A 1 105 ? 10.303 14.066 3.015 1.00 48.03 105 PRO A N 1
ATOM 823 C CA . PRO A 1 105 ? 10.357 14.968 1.878 1.00 48.03 105 PRO A CA 1
ATOM 824 C C . PRO A 1 105 ? 10.969 14.248 0.675 1.00 48.03 105 PRO A C 1
ATOM 826 O O . PRO A 1 105 ? 11.929 13.490 0.813 1.00 48.03 105 PRO A O 1
ATOM 829 N N . THR A 1 106 ? 10.426 14.512 -0.514 1.00 48.56 106 THR A N 1
ATOM 830 C CA . THR A 1 106 ? 11.083 14.186 -1.782 1.00 48.56 106 THR A CA 1
ATOM 831 C C . THR A 1 106 ? 12.476 14.813 -1.764 1.00 48.56 106 THR A C 1
ATOM 833 O O . THR A 1 106 ? 12.590 16.041 -1.719 1.00 48.56 106 THR A O 1
ATOM 836 N N . LEU A 1 107 ? 13.532 13.996 -1.776 1.00 42.22 107 LEU A N 1
ATOM 837 C CA . LEU A 1 107 ? 14.882 14.472 -2.069 1.00 42.22 107 LEU A CA 1
ATOM 838 C C . LEU A 1 107 ? 14.894 14.924 -3.534 1.00 42.22 107 LEU A C 1
ATOM 840 O O . LEU A 1 107 ? 15.163 14.133 -4.431 1.00 42.22 107 LEU A O 1
ATOM 844 N N . ASN A 1 108 ? 14.555 16.190 -3.776 1.00 36.69 108 ASN A N 1
ATOM 845 C CA . ASN A 1 108 ? 14.970 16.863 -4.998 1.00 36.69 108 ASN A CA 1
ATOM 846 C C . ASN A 1 108 ? 16.485 17.056 -4.884 1.00 36.69 108 ASN A C 1
ATOM 848 O O . ASN A 1 108 ? 16.941 17.836 -4.044 1.00 36.69 108 ASN A O 1
ATOM 852 N N . ALA A 1 109 ? 17.234 16.289 -5.674 1.00 38.81 109 ALA A N 1
ATOM 853 C CA . ALA A 1 109 ? 18.595 16.642 -6.059 1.00 38.81 109 ALA A CA 1
ATOM 854 C C . ALA A 1 109 ? 18.550 17.726 -7.143 1.00 38.81 109 ALA A C 1
ATOM 856 O O . ALA A 1 109 ? 17.626 17.664 -7.989 1.00 38.81 109 ALA A O 1
#